Protein AF-A0A560PUS9-F1 (afdb_monomer_lite)

Radius of gyration: 22.47 Å; chains: 1; bounding box: 43×26×68 Å

Secondary structure (DSSP, 8-state):
----TT-EEEEEEEE-TT--EEEEEEEESPPP-------HHHHHHH-TTPPP-----

Foldseek 3Di:
DDQDPAFDWDWDWDADPVRDIDIDIDGDDGHDDPDPDDDPVRVVVPDDPDDPPPPDD

pLDDT: mean 77.89, std 12.74, range [48.34, 96.69]

Sequence (57 aa):
MTSCCYAQSEKGWLHDPLGIAWDIFTSHGEAPIHGVKRSPRELALGACCAPADKRDI

Structure (mmCIF, N/CA/C/O backbone):
data_AF-A0A560PUS9-F1
#
_entry.id   AF-A0A560PUS9-F1
#
loop_
_atom_site.group_PDB
_atom_site.id
_atom_site.type_symbol
_atom_site.label_atom_id
_atom_site.label_alt_id
_atom_site.label_comp_id
_atom_site.label_asym_id
_atom_site.label_entity_id
_atom_site.label_seq_id
_atom_site.pdbx_PDB_ins_code
_atom_site.Cartn_x
_atom_site.Cartn_y
_atom_site.Cartn_z
_atom_site.occupancy
_atom_site.B_iso_or_equiv
_atom_site.auth_seq_id
_atom_site.auth_comp_id
_atom_site.auth_asym_id
_atom_site.auth_atom_id
_atom_site.pdbx_PDB_model_num
ATOM 1 N N . MET A 1 1 ? 5.392 14.090 -5.593 1.00 48.34 1 MET A N 1
ATOM 2 C CA . MET A 1 1 ? 5.277 12.912 -6.481 1.00 48.34 1 MET A CA 1
ATOM 3 C C . MET A 1 1 ? 4.936 11.727 -5.598 1.00 48.34 1 MET A C 1
ATOM 5 O O . MET A 1 1 ? 5.760 11.386 -4.765 1.00 48.34 1 MET A O 1
ATOM 9 N N . THR A 1 2 ? 3.738 11.152 -5.715 1.00 55.69 2 THR A N 1
ATOM 10 C CA . THR A 1 2 ? 3.347 9.976 -4.918 1.00 55.69 2 THR A CA 1
ATOM 11 C C . THR A 1 2 ? 3.423 8.747 -5.815 1.00 55.69 2 THR A C 1
ATOM 13 O O . THR A 1 2 ? 2.519 8.495 -6.607 1.00 55.69 2 THR A O 1
ATOM 16 N N . SER A 1 3 ? 4.544 8.026 -5.741 1.00 60.84 3 SER A N 1
ATOM 17 C CA . SER A 1 3 ? 4.711 6.709 -6.361 1.00 60.84 3 SER A CA 1
ATOM 18 C C . SER A 1 3 ? 4.051 5.688 -5.433 1.00 60.84 3 SER A C 1
ATOM 20 O O . SER A 1 3 ? 4.594 5.398 -4.373 1.00 60.84 3 SER A O 1
ATOM 22 N N . CYS A 1 4 ? 2.849 5.209 -5.766 1.00 60.97 4 CYS A N 1
ATOM 23 C CA . CYS A 1 4 ? 2.092 4.279 -4.907 1.00 60.97 4 CYS A CA 1
ATOM 24 C C . CYS A 1 4 ? 1.583 3.030 -5.654 1.00 60.97 4 CYS A C 1
ATOM 26 O O . CYS A 1 4 ? 1.182 2.054 -5.036 1.00 60.97 4 CYS A O 1
ATOM 28 N N . CYS A 1 5 ? 1.637 3.000 -6.988 1.00 69.00 5 CYS A N 1
ATOM 29 C CA . CYS A 1 5 ? 0.826 2.058 -7.768 1.00 69.00 5 CYS A CA 1
ATOM 30 C C . CYS A 1 5 ? 1.203 0.569 -7.636 1.00 69.00 5 CYS A C 1
ATOM 32 O O . CYS A 1 5 ? 0.406 -0.270 -8.038 1.00 69.00 5 CYS A O 1
ATOM 34 N N . TYR A 1 6 ? 2.379 0.236 -7.092 1.00 69.12 6 TYR A N 1
ATOM 35 C CA . TYR A 1 6 ? 2.868 -1.147 -6.984 1.00 69.12 6 TYR A CA 1
ATOM 36 C C . TYR A 1 6 ? 3.760 -1.381 -5.750 1.00 69.12 6 TYR A C 1
ATOM 38 O O . TYR A 1 6 ? 4.608 -2.272 -5.761 1.00 69.12 6 TYR A O 1
AT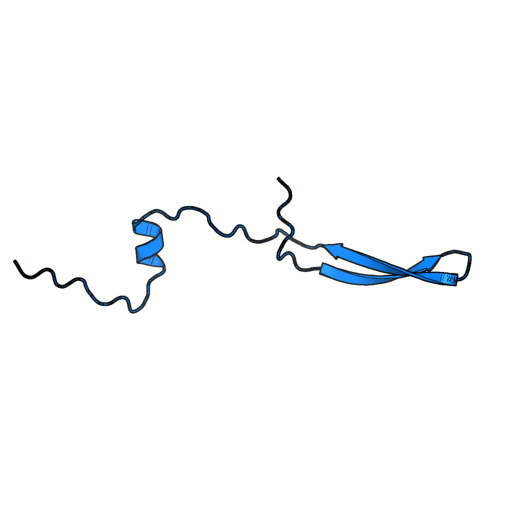OM 46 N N . ALA A 1 7 ? 3.630 -0.555 -4.707 1.00 76.62 7 ALA A N 1
ATOM 47 C CA . ALA A 1 7 ? 4.324 -0.820 -3.447 1.00 76.62 7 ALA A CA 1
ATOM 48 C C . ALA A 1 7 ? 3.719 -2.064 -2.772 1.00 76.62 7 ALA A C 1
ATOM 50 O O . ALA A 1 7 ? 2.517 -2.307 -2.881 1.00 76.62 7 ALA A O 1
ATOM 51 N N . GLN A 1 8 ? 4.546 -2.858 -2.086 1.00 82.12 8 GLN A N 1
ATOM 52 C CA . GLN A 1 8 ? 4.032 -3.966 -1.283 1.00 82.12 8 GLN A CA 1
ATOM 53 C C . GLN A 1 8 ? 3.323 -3.391 -0.059 1.00 82.12 8 GLN A C 1
ATOM 55 O O . GLN A 1 8 ? 3.891 -2.563 0.652 1.00 82.12 8 GLN A O 1
ATOM 60 N N . SER A 1 9 ? 2.100 -3.838 0.203 1.00 87.56 9 SER A N 1
ATOM 61 C CA . SER A 1 9 ? 1.327 -3.378 1.353 1.00 87.56 9 SER A CA 1
ATOM 62 C C . SER A 1 9 ? 0.804 -4.562 2.144 1.00 87.56 9 SER A C 1
ATOM 64 O O . SER A 1 9 ? 0.354 -5.558 1.579 1.00 87.56 9 SER A O 1
ATOM 66 N N . GLU A 1 10 ? 0.840 -4.433 3.462 1.00 90.88 10 GLU A N 1
ATOM 67 C CA . GLU A 1 10 ? 0.211 -5.379 4.372 1.00 90.88 10 GLU A CA 1
ATOM 68 C C . GLU A 1 10 ? -1.178 -4.873 4.745 1.00 90.88 10 GLU A C 1
ATOM 70 O O . GLU A 1 10 ? -1.373 -3.677 4.981 1.00 90.88 10 GLU A O 1
ATOM 75 N N . LYS A 1 11 ? -2.144 -5.793 4.786 1.00 93.19 11 LYS A N 1
ATOM 76 C CA . LYS A 1 11 ? -3.522 -5.513 5.184 1.00 93.19 11 LYS A CA 1
ATOM 77 C C . LYS A 1 11 ? -3.755 -6.008 6.608 1.00 93.19 11 LYS A C 1
ATOM 79 O O . LYS A 1 11 ? -3.496 -7.171 6.905 1.00 93.19 11 LYS A O 1
ATOM 84 N N . GLY A 1 12 ? -4.309 -5.146 7.451 1.00 92.50 12 GLY A N 1
ATOM 85 C CA . GLY A 1 12 ? -4.763 -5.470 8.798 1.00 92.50 12 GLY A CA 1
ATOM 86 C C . GLY A 1 12 ? -6.191 -4.999 9.058 1.00 92.50 12 GLY A C 1
ATOM 87 O O . GLY A 1 12 ? -6.798 -4.316 8.231 1.00 92.50 12 GLY A O 1
ATOM 88 N N . TRP A 1 13 ? -6.699 -5.359 10.236 1.00 94.50 13 TRP A N 1
ATOM 89 C CA . TRP A 1 13 ? -8.011 -4.954 10.733 1.00 94.50 13 TRP A CA 1
ATOM 90 C C . TRP A 1 13 ? -7.865 -4.264 12.088 1.00 94.50 13 TRP A C 1
ATOM 92 O O . TRP A 1 13 ? -7.120 -4.738 12.948 1.00 94.50 13 TRP A O 1
ATOM 102 N N . LEU A 1 14 ? -8.594 -3.170 12.289 1.00 93.44 14 LEU A N 1
ATOM 103 C CA . LEU A 1 14 ? -8.724 -2.488 13.576 1.00 93.44 14 LEU A CA 1
ATOM 104 C C . LEU A 1 14 ? -10.204 -2.390 13.935 1.00 93.44 14 LEU A C 1
ATOM 106 O O . LEU A 1 14 ? -11.017 -2.051 13.082 1.00 93.44 14 LEU A O 1
ATOM 110 N N . HIS A 1 15 ? -10.551 -2.641 15.193 1.00 96.38 15 HIS A N 1
ATOM 111 C CA . HIS A 1 15 ? -11.888 -2.348 15.700 1.00 96.38 15 HIS A CA 1
ATOM 112 C C . HIS A 1 15 ? -11.893 -0.999 16.409 1.00 96.38 15 HIS A C 1
ATOM 114 O O . HIS A 1 15 ? -10.999 -0.713 17.209 1.00 96.38 15 HIS A O 1
ATOM 120 N N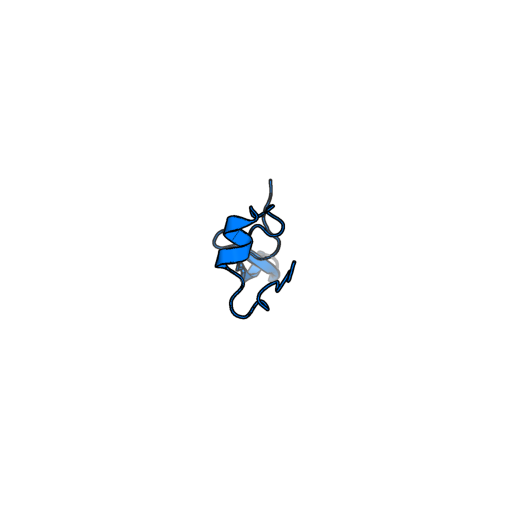 . ASP A 1 16 ? -12.896 -0.176 16.127 1.00 94.88 16 ASP A N 1
ATOM 121 C CA . ASP A 1 16 ? -13.129 1.036 16.903 1.00 94.88 16 ASP A CA 1
ATOM 122 C C . ASP A 1 16 ? -13.777 0.707 18.269 1.00 94.88 16 ASP A C 1
ATOM 124 O O . ASP A 1 16 ? -14.173 -0.438 18.518 1.00 94.88 16 ASP A O 1
ATOM 128 N N . PRO A 1 17 ? -13.910 1.685 19.184 1.00 96.69 17 PRO A N 1
ATOM 129 C CA . PRO A 1 17 ? -14.539 1.456 20.487 1.00 96.69 17 PRO A CA 1
ATOM 130 C C . PRO A 1 17 ? -16.009 1.008 20.427 1.00 96.69 17 PRO A C 1
ATOM 132 O O . PRO A 1 17 ? -16.526 0.501 21.419 1.00 96.69 17 PRO A O 1
ATOM 135 N N . LEU A 1 18 ? -16.688 1.204 19.293 1.00 96.62 18 LEU A N 1
ATOM 136 C CA . LEU A 1 18 ? -18.057 0.749 19.044 1.00 96.62 18 LEU A CA 1
ATOM 137 C C . LEU A 1 18 ? -18.090 -0.650 18.396 1.00 96.62 18 LEU A C 1
ATOM 139 O O . LEU A 1 18 ? -19.168 -1.191 18.155 1.00 96.62 18 LEU A O 1
ATOM 143 N N . GLY A 1 19 ? -16.922 -1.253 18.145 1.00 92.19 19 GLY A N 1
ATOM 144 C CA . GLY A 1 19 ? -16.746 -2.592 17.591 1.00 92.19 19 GLY A CA 1
ATOM 145 C C . GLY A 1 19 ? -16.714 -2.658 16.062 1.00 92.19 19 GLY A C 1
ATOM 146 O O . GLY A 1 19 ? -16.594 -3.758 15.516 1.00 92.19 19 GLY A O 1
ATOM 147 N N . ILE A 1 20 ? -16.790 -1.529 15.3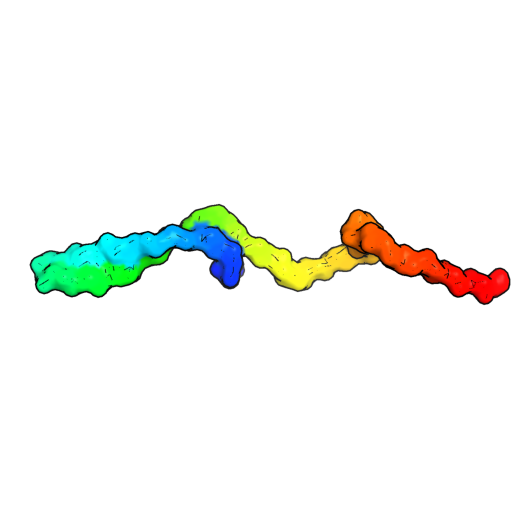51 1.00 96.56 20 ILE A N 1
ATOM 148 C CA . ILE A 1 20 ? -16.782 -1.514 13.882 1.00 96.56 20 ILE A CA 1
ATOM 149 C C . ILE A 1 20 ? -15.382 -1.873 13.388 1.00 96.56 20 ILE A C 1
ATOM 151 O O . ILE A 1 20 ? -14.399 -1.269 13.814 1.00 96.56 20 ILE A O 1
ATOM 155 N N . ALA A 1 21 ? -15.297 -2.858 12.492 1.00 95.81 21 ALA A N 1
ATOM 156 C CA . ALA A 1 21 ? -14.044 -3.281 11.881 1.00 95.81 21 ALA A CA 1
ATOM 157 C C . ALA A 1 21 ? -13.666 -2.364 10.710 1.00 95.81 21 ALA A C 1
ATOM 159 O O . ALA A 1 21 ? -14.475 -2.112 9.817 1.00 95.81 21 ALA A O 1
ATOM 160 N N . TRP A 1 22 ? -12.414 -1.924 10.699 1.00 96.50 22 TRP A N 1
ATOM 161 C CA . TRP A 1 22 ? -11.824 -1.066 9.684 1.00 96.50 22 TRP A CA 1
ATOM 162 C C . TRP A 1 22 ? -10.637 -1.762 9.035 1.00 96.50 22 TRP A C 1
ATOM 164 O O . TRP A 1 22 ? -9.767 -2.297 9.725 1.00 96.50 22 TRP A O 1
ATOM 174 N N . ASP A 1 23 ? -10.591 -1.706 7.709 1.00 96.44 23 ASP A N 1
ATOM 175 C CA . ASP A 1 23 ? -9.429 -2.118 6.933 1.00 96.44 23 ASP A CA 1
ATOM 176 C C . ASP A 1 23 ? -8.315 -1.073 7.047 1.00 96.44 23 ASP A C 1
ATOM 178 O O . ASP A 1 23 ? -8.534 0.115 6.804 1.00 96.44 23 ASP A O 1
ATOM 182 N N . ILE A 1 24 ? -7.103 -1.523 7.366 1.00 92.62 24 ILE A N 1
ATOM 183 C CA . ILE A 1 24 ? -5.900 -0.687 7.396 1.00 92.62 24 ILE A CA 1
ATOM 184 C C . ILE A 1 24 ? -4.850 -1.292 6.470 1.00 92.62 24 ILE A C 1
ATOM 186 O O . ILE A 1 24 ? -4.621 -2.500 6.480 1.00 92.62 24 ILE A O 1
ATOM 190 N N . PHE A 1 25 ? -4.192 -0.436 5.687 1.00 91.50 25 PHE A N 1
ATOM 191 C CA . PHE A 1 25 ? -3.123 -0.823 4.773 1.00 91.50 25 PHE A CA 1
ATOM 192 C C . PHE A 1 25 ? -1.834 -0.085 5.130 1.00 91.50 25 PHE A C 1
ATOM 194 O O . PHE A 1 25 ? -1.786 1.145 5.076 1.00 91.50 25 PHE A O 1
ATOM 201 N N . THR A 1 26 ?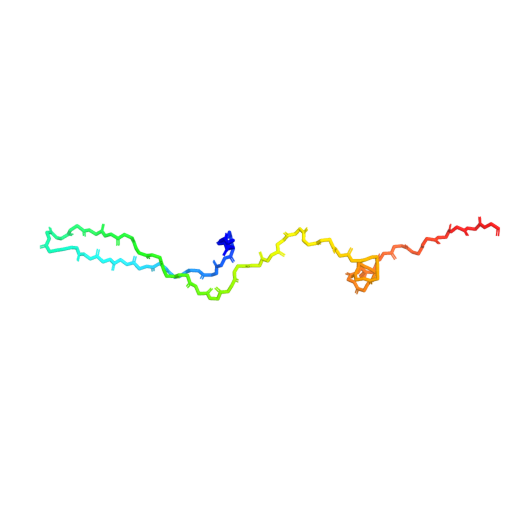 -0.780 -0.834 5.442 1.00 88.75 26 THR A N 1
ATOM 202 C CA . THR A 1 26 ? 0.564 -0.286 5.656 1.00 88.75 26 THR A CA 1
ATOM 203 C C . THR A 1 26 ? 1.402 -0.569 4.422 1.00 88.75 26 THR A C 1
ATOM 205 O O . THR A 1 26 ? 1.612 -1.726 4.069 1.00 88.75 26 THR A O 1
ATOM 208 N N . SER A 1 27 ? 1.862 0.482 3.741 1.00 87.12 27 SER A N 1
ATOM 209 C CA . SER A 1 27 ? 2.717 0.350 2.554 1.00 87.12 27 SER A CA 1
ATOM 210 C C . SER A 1 27 ? 4.190 0.317 2.949 1.00 87.12 27 SER A C 1
ATOM 212 O O . SER A 1 27 ? 4.638 1.151 3.734 1.00 87.12 27 SER A O 1
ATOM 214 N N . HIS A 1 28 ? 4.937 -0.624 2.380 1.00 85.62 28 HIS A N 1
ATOM 215 C CA . HIS A 1 28 ? 6.351 -0.851 2.645 1.00 85.62 28 HIS A CA 1
ATOM 216 C C . HIS A 1 28 ? 7.182 -0.657 1.374 1.00 85.62 28 HIS A C 1
ATOM 218 O O . HIS A 1 28 ? 6.804 -1.090 0.282 1.00 85.62 28 HIS A O 1
ATOM 224 N N . GLY A 1 29 ? 8.356 -0.046 1.537 1.00 78.75 29 GLY A N 1
ATOM 225 C CA . GLY A 1 29 ? 9.287 0.207 0.440 1.00 78.75 29 GLY A CA 1
ATOM 226 C C . GLY A 1 29 ? 8.810 1.283 -0.540 1.00 78.75 29 GLY A C 1
ATOM 227 O O . GLY A 1 29 ? 7.896 2.058 -0.261 1.00 78.75 29 GLY A O 1
ATOM 228 N N . GLU A 1 30 ? 9.473 1.344 -1.692 1.00 76.88 30 GLU A N 1
ATOM 229 C CA . GLU A 1 30 ? 9.173 2.300 -2.758 1.00 76.88 30 GLU A CA 1
ATOM 230 C C . GLU A 1 30 ? 8.380 1.623 -3.877 1.00 76.88 30 GLU A C 1
ATOM 232 O O . GLU A 1 30 ? 8.658 0.483 -4.255 1.00 76.88 30 GLU A O 1
ATOM 237 N N . ALA A 1 31 ? 7.407 2.332 -4.452 1.00 78.81 31 ALA A N 1
ATOM 238 C CA . ALA A 1 31 ? 6.737 1.831 -5.643 1.00 78.81 31 ALA A CA 1
ATOM 239 C C . ALA A 1 31 ? 7.662 1.978 -6.870 1.00 78.81 31 ALA A C 1
ATOM 241 O O . ALA A 1 31 ? 8.221 3.064 -7.082 1.00 78.81 31 ALA A O 1
ATOM 242 N N . PRO A 1 32 ? 7.797 0.933 -7.707 1.00 72.56 32 PRO A N 1
ATOM 243 C CA . PRO A 1 32 ? 8.630 0.973 -8.901 1.00 72.56 32 PRO A CA 1
ATOM 244 C C . PRO A 1 32 ? 8.189 2.085 -9.859 1.00 72.56 32 PRO A C 1
ATOM 246 O O . PRO A 1 32 ? 7.005 2.252 -10.163 1.00 72.56 32 PRO A O 1
ATOM 249 N N . ILE A 1 33 ? 9.166 2.838 -10.368 1.00 75.31 33 ILE A N 1
ATOM 250 C CA . ILE A 1 33 ? 8.930 3.868 -11.381 1.00 75.31 33 ILE A CA 1
ATOM 251 C C . ILE A 1 33 ? 8.934 3.207 -12.760 1.00 75.31 33 ILE A C 1
ATOM 253 O O . ILE A 1 33 ? 9.974 2.813 -13.289 1.00 75.31 33 ILE A O 1
ATOM 257 N N . HIS A 1 34 ? 7.756 3.116 -13.369 1.00 71.12 34 HIS A N 1
ATOM 258 C CA . HIS A 1 34 ? 7.596 2.663 -14.748 1.00 71.12 34 HIS A CA 1
ATOM 259 C C . HIS A 1 34 ? 7.588 3.856 -15.717 1.00 71.12 34 HIS A C 1
ATOM 261 O O . HIS A 1 34 ? 7.154 4.951 -15.371 1.00 71.12 34 HIS A O 1
ATOM 267 N N . GLY A 1 35 ? 8.064 3.651 -16.949 1.00 68.69 35 GLY A N 1
ATOM 268 C CA . GLY A 1 35 ? 8.031 4.681 -17.999 1.00 68.69 35 GLY A CA 1
ATOM 269 C C . GLY A 1 35 ? 9.214 5.655 -18.017 1.00 68.69 35 GLY A C 1
ATOM 270 O O . GLY A 1 35 ? 9.182 6.632 -18.765 1.00 68.69 35 GLY A O 1
ATOM 271 N N . VAL A 1 36 ? 10.282 5.394 -17.255 1.00 69.56 36 VAL A N 1
ATOM 272 C CA . VAL A 1 36 ? 11.538 6.147 -17.402 1.00 69.56 36 VAL A CA 1
ATOM 273 C C . VAL A 1 36 ? 12.093 5.911 -18.808 1.00 69.56 36 VAL A C 1
ATOM 275 O O . VAL A 1 36 ? 12.245 4.762 -19.237 1.00 69.56 36 VAL A O 1
ATOM 278 N N . LYS A 1 37 ? 12.386 6.997 -19.538 1.00 72.62 37 LYS A N 1
ATOM 279 C CA . LYS A 1 37 ? 13.053 6.922 -20.843 1.00 72.62 37 LYS A CA 1
ATOM 280 C C . LYS A 1 37 ? 14.443 6.329 -20.637 1.00 72.62 37 LYS A C 1
ATOM 282 O O . LYS A 1 37 ? 15.345 7.018 -20.173 1.00 72.62 37 LYS A O 1
ATOM 287 N N . ARG A 1 38 ? 14.595 5.052 -20.975 1.00 74.56 38 ARG A N 1
ATOM 288 C CA . ARG A 1 38 ? 15.899 4.392 -21.018 1.00 74.56 38 ARG A CA 1
ATOM 289 C C . ARG A 1 38 ? 16.649 4.879 -22.251 1.00 74.56 38 ARG A C 1
ATOM 291 O O . ARG A 1 38 ? 16.066 4.993 -23.330 1.00 74.56 38 ARG A O 1
ATOM 298 N N . SER A 1 39 ? 17.932 5.166 -22.097 1.00 79.88 39 SER A N 1
ATOM 299 C CA . SER A 1 39 ? 18.813 5.431 -23.228 1.00 79.88 39 SER A CA 1
ATOM 300 C C . SER A 1 39 ? 18.891 4.200 -24.146 1.00 79.88 39 SER A C 1
ATOM 302 O O . SER A 1 39 ? 18.703 3.066 -23.690 1.00 79.88 39 SER A O 1
ATOM 304 N N . PRO A 1 40 ? 19.225 4.379 -25.437 1.00 72.12 40 PRO A N 1
ATOM 305 C CA . PRO A 1 40 ? 19.427 3.257 -26.356 1.00 72.12 40 PRO A CA 1
ATOM 306 C C . PRO A 1 40 ? 20.425 2.213 -25.829 1.00 72.12 40 PRO A C 1
ATOM 308 O O . PRO A 1 40 ? 20.235 1.015 -26.025 1.00 72.12 40 PRO A O 1
ATOM 311 N N . ARG A 1 41 ? 21.455 2.657 -25.094 1.00 72.62 41 ARG A N 1
ATOM 312 C CA . ARG A 1 41 ? 22.452 1.783 -24.461 1.00 72.62 41 ARG A CA 1
ATOM 313 C C . ARG A 1 41 ? 21.850 0.919 -23.349 1.00 72.62 41 ARG A C 1
ATOM 315 O O . ARG A 1 41 ? 22.154 -0.265 -23.270 1.00 72.62 41 ARG A O 1
ATOM 322 N N . GLU A 1 42 ? 20.992 1.488 -22.507 1.00 73.75 42 GLU A N 1
ATOM 323 C CA . GLU A 1 42 ? 20.313 0.759 -21.424 1.00 73.75 42 GLU A CA 1
ATOM 324 C C . GLU A 1 42 ? 19.263 -0.226 -21.954 1.00 73.75 42 GL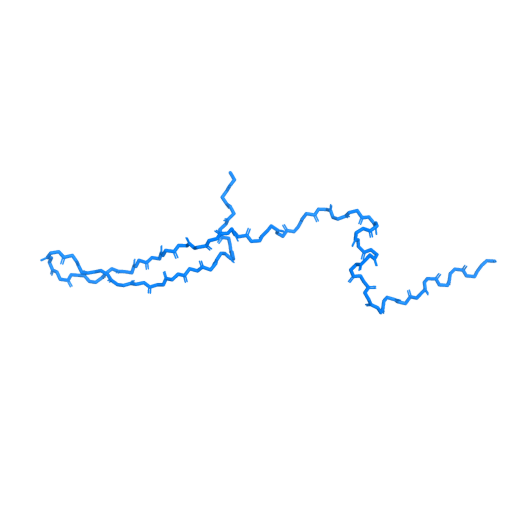U A C 1
ATOM 326 O O . GLU A 1 42 ? 19.057 -1.286 -21.368 1.00 73.75 42 GLU A O 1
ATOM 331 N N . LEU A 1 43 ? 18.624 0.092 -23.084 1.00 71.06 43 LEU A N 1
ATOM 332 C CA . LEU A 1 43 ? 17.722 -0.832 -23.776 1.00 71.06 43 LEU A CA 1
ATOM 333 C C . LEU A 1 43 ? 18.485 -2.023 -24.373 1.00 71.06 43 LEU A C 1
ATOM 335 O O . LEU A 1 43 ? 18.046 -3.159 -24.212 1.00 71.06 43 LEU A O 1
ATOM 339 N N . ALA A 1 44 ? 19.645 -1.778 -24.992 1.00 69.12 44 ALA A N 1
ATOM 340 C CA . ALA A 1 44 ? 20.489 -2.828 -25.565 1.00 69.12 44 ALA A CA 1
ATOM 341 C C . ALA A 1 44 ? 21.031 -3.808 -24.507 1.00 69.12 44 ALA A C 1
ATOM 343 O O . ALA A 1 44 ? 21.118 -5.003 -24.770 1.00 69.12 44 ALA A O 1
ATOM 344 N N . LEU A 1 45 ? 21.344 -3.330 -23.296 1.00 69.69 45 LEU A N 1
ATOM 345 C CA . LEU A 1 45 ? 21.812 -4.176 -22.187 1.00 69.69 45 LEU A CA 1
ATOM 346 C C . LEU A 1 45 ? 20.718 -5.087 -21.603 1.00 69.69 45 LEU A C 1
ATOM 348 O O . LEU A 1 45 ? 21.032 -6.139 -21.057 1.00 69.69 45 LEU A O 1
ATOM 352 N N . GLY A 1 46 ? 19.444 -4.693 -21.702 1.00 68.44 46 GLY A N 1
ATOM 353 C CA . GLY A 1 46 ? 18.309 -5.478 -21.198 1.00 68.44 46 GLY A CA 1
ATOM 354 C C . GLY A 1 46 ? 17.679 -6.424 -22.224 1.00 68.44 46 GLY A C 1
ATOM 355 O O . GLY A 1 46 ? 16.846 -7.250 -21.857 1.00 68.44 46 GLY A O 1
ATOM 356 N N . ALA A 1 47 ? 18.046 -6.307 -23.500 1.00 67.38 47 ALA A N 1
ATOM 357 C CA . ALA A 1 47 ? 17.466 -7.080 -24.590 1.00 67.38 47 ALA A CA 1
ATOM 358 C C . ALA A 1 47 ? 18.311 -8.328 -24.894 1.00 67.38 47 ALA A C 1
ATOM 360 O O . ALA A 1 47 ? 19.021 -8.392 -25.897 1.00 67.38 47 ALA A O 1
ATOM 361 N N . CYS A 1 48 ? 18.239 -9.345 -24.032 1.00 76.06 48 CYS A N 1
ATOM 362 C CA . CYS A 1 48 ? 18.747 -10.666 -24.404 1.00 76.06 48 CYS A CA 1
ATOM 363 C C . CYS A 1 48 ? 17.852 -11.263 -25.510 1.00 76.06 48 CYS A C 1
ATOM 365 O O . CYS A 1 48 ? 16.629 -11.128 -25.451 1.00 76.06 48 CYS A O 1
ATOM 367 N N . CYS A 1 49 ? 18.460 -11.908 -26.512 1.00 75.94 49 CYS A N 1
ATOM 368 C CA . CYS A 1 49 ? 17.796 -12.540 -27.667 1.00 75.94 49 CYS A CA 1
ATOM 369 C C . CYS A 1 49 ? 17.173 -11.596 -28.719 1.00 75.94 49 CYS A C 1
ATOM 371 O O . CYS A 1 49 ? 16.362 -12.049 -29.528 1.00 75.94 49 CYS A O 1
ATOM 373 N N . ALA A 1 50 ? 17.550 -10.312 -28.767 1.00 70.44 50 ALA A N 1
ATOM 374 C CA . ALA A 1 50 ? 17.153 -9.460 -29.889 1.00 70.44 50 ALA A CA 1
ATOM 375 C C . ALA A 1 50 ? 17.819 -9.944 -31.198 1.00 70.44 50 ALA A C 1
AT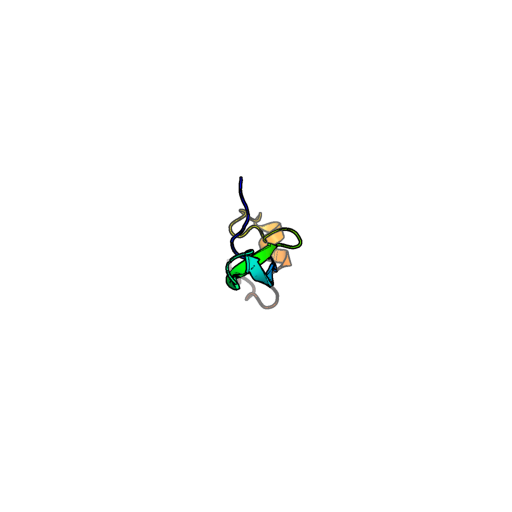OM 377 O O . ALA A 1 50 ? 19.021 -10.232 -31.193 1.00 70.44 50 ALA A O 1
ATOM 378 N N . PRO A 1 51 ? 17.079 -10.048 -32.318 1.00 73.19 51 PRO A N 1
ATOM 379 C CA . PRO A 1 51 ? 17.670 -10.404 -33.601 1.00 73.19 51 PRO A CA 1
ATOM 380 C C . PRO A 1 51 ? 18.715 -9.356 -33.995 1.00 73.19 51 PRO A C 1
ATOM 382 O O . PRO A 1 51 ? 18.472 -8.153 -33.885 1.00 73.19 51 PRO A O 1
ATOM 385 N N . ALA A 1 52 ? 19.887 -9.814 -34.441 1.00 70.50 52 ALA A N 1
ATOM 386 C CA . ALA A 1 52 ? 20.909 -8.922 -34.966 1.00 70.50 52 ALA A CA 1
ATOM 387 C C . ALA A 1 52 ? 20.351 -8.204 -36.203 1.00 70.50 52 ALA A C 1
ATOM 389 O O . ALA A 1 52 ? 19.934 -8.854 -37.163 1.00 70.50 52 ALA A O 1
ATOM 390 N N . ASP A 1 53 ? 20.336 -6.872 -36.158 1.00 69.62 53 ASP A N 1
ATOM 391 C CA . ASP A 1 53 ? 19.973 -6.013 -37.283 1.00 69.62 53 ASP A CA 1
ATOM 392 C C . ASP A 1 53 ? 21.002 -6.201 -38.407 1.00 69.62 53 ASP A C 1
ATOM 394 O O . ASP A 1 53 ? 22.045 -5.545 -38.444 1.00 69.62 53 ASP A O 1
ATOM 398 N N . LYS A 1 54 ? 20.742 -7.160 -39.300 1.00 61.97 54 LYS A N 1
ATOM 399 C CA . LYS A 1 54 ? 21.482 -7.324 -40.549 1.00 61.97 54 LYS A CA 1
ATOM 400 C C . LYS A 1 54 ? 21.005 -6.270 -41.541 1.00 61.97 54 LYS A C 1
ATOM 402 O O . LYS A 1 54 ? 20.174 -6.539 -42.405 1.00 61.97 54 LYS A O 1
ATOM 407 N N . ARG A 1 55 ? 21.558 -5.066 -41.430 1.00 63.94 55 ARG A N 1
ATOM 408 C CA . ARG A 1 55 ? 21.626 -4.144 -42.566 1.00 63.94 55 ARG A CA 1
ATOM 409 C C . ARG A 1 55 ? 22.839 -4.529 -43.403 1.00 63.94 55 ARG A C 1
ATOM 411 O O . ARG A 1 55 ? 23.933 -4.027 -43.173 1.00 63.94 55 ARG A O 1
ATOM 418 N N . ASP A 1 56 ? 22.626 -5.468 -44.321 1.00 58.88 56 ASP A N 1
ATOM 419 C CA . ASP A 1 56 ? 23.549 -5.728 -45.425 1.00 58.88 56 ASP A CA 1
ATOM 420 C C . ASP A 1 56 ? 23.458 -4.540 -46.402 1.00 58.88 56 ASP A C 1
ATOM 422 O O . ASP A 1 56 ? 22.407 -4.308 -47.008 1.00 58.88 56 ASP A O 1
ATOM 426 N N . ILE A 1 57 ? 24.544 -3.768 -46.505 1.00 53.91 57 ILE A N 1
ATOM 427 C CA . ILE A 1 57 ? 24.823 -2.844 -47.613 1.00 53.91 57 ILE A CA 1
ATOM 428 C C . ILE A 1 57 ? 26.166 -3.198 -48.238 1.00 53.91 57 ILE A C 1
ATOM 430 O O . ILE A 1 57 ? 27.076 -3.593 -47.471 1.00 53.91 57 ILE A O 1
#